Protein AF-A0A392QFH7-F1 (afdb_monomer_lite)

pLDDT: mean 92.82, std 2.9, range [70.5, 96.06]

Foldseek 3Di:
DVCVDVVVCVVVVHDCVNPVVDDDDQFKQFPPCGSPNLVSQCVVLVPDDPPPVVSVVVSCVVCVVRCQQRIATCDDPRHRHHNVVCVVVVVVVVVVVD

Organism: NCBI:txid97028

Sequence (98 aa):
DLKSKPAFREKFGVRDEWVLPFEVLPIIEVPHFGNKCAETVCLQMKIKSQNEKEKLAEAKKQTYLKGFTDGTMIVGEFSGKKVQEVKPLIRSKLLEAG

Secondary structure (DSSP, 8-state):
-TTT-HHHHHHTT--GGGTTT------EEBTTTBTTHHHHHHHHTT---TT-HHHHHHHHHHHHHHHHHT-EE-SSTTTTSBHHHHHHHHHHHHHHH-

Structure (mmCIF, N/CA/C/O backbone):
data_AF-A0A392QFH7-F1
#
_entry.id   AF-A0A392QFH7-F1
#
loop_
_atom_site.group_PDB
_atom_site.id
_atom_site.type_symbol
_atom_site.label_atom_id
_atom_site.label_alt_id
_atom_site.label_comp_id
_atom_site.label_asym_id
_atom_site.label_entity_id
_atom_site.label_seq_id
_atom_site.pdbx_PDB_ins_code
_atom_site.Cartn_x
_atom_site.Cartn_y
_atom_site.Cartn_z
_atom_site.occupancy
_atom_site.B_iso_or_equiv
_atom_site.auth_seq_id
_atom_site.auth_comp_id
_atom_site.auth_asym_id
_atom_site.auth_atom_id
_atom_site.pdbx_PDB_model_num
ATOM 1 N N . ASP A 1 1 ? 7.581 -2.328 -10.969 1.00 90.56 1 ASP A N 1
ATOM 2 C CA . ASP A 1 1 ? 8.795 -2.971 -11.518 1.00 90.56 1 ASP A CA 1
ATOM 3 C C . ASP A 1 1 ? 8.570 -4.382 -12.036 1.00 90.56 1 ASP A C 1
ATOM 5 O O . ASP A 1 1 ? 8.721 -4.573 -13.234 1.00 90.56 1 ASP A O 1
ATOM 9 N N . LEU A 1 2 ? 8.187 -5.361 -11.206 1.00 92.62 2 LEU A N 1
ATOM 10 C CA . LEU A 1 2 ? 8.042 -6.748 -11.682 1.00 92.62 2 LEU A CA 1
ATOM 11 C C . LEU A 1 2 ? 6.986 -6.918 -12.778 1.00 92.62 2 LEU A C 1
ATOM 13 O O . LEU A 1 2 ? 7.217 -7.708 -13.679 1.00 92.62 2 LEU A O 1
ATOM 17 N N . LYS A 1 3 ? 5.880 -6.161 -12.771 1.00 90.75 3 LYS A N 1
ATOM 18 C CA . LYS A 1 3 ? 4.915 -6.155 -13.889 1.00 90.75 3 LYS A CA 1
ATOM 19 C C . LYS A 1 3 ? 5.501 -5.559 -15.177 1.00 90.75 3 LYS A C 1
ATOM 21 O O . LYS A 1 3 ? 5.310 -6.117 -16.251 1.00 90.75 3 LYS A O 1
ATOM 26 N N . SER A 1 4 ? 6.249 -4.460 -15.068 1.00 90.12 4 SER A N 1
ATOM 27 C CA . SER A 1 4 ? 6.728 -3.671 -16.212 1.00 90.12 4 SER A CA 1
ATOM 28 C C . SER A 1 4 ? 8.040 -4.159 -16.832 1.00 90.12 4 SER A C 1
ATOM 30 O O . SER A 1 4 ? 8.332 -3.802 -17.968 1.00 90.12 4 SER A O 1
ATOM 32 N N . LYS A 1 5 ? 8.847 -4.947 -16.111 1.00 91.88 5 LYS A N 1
ATOM 33 C CA . LYS A 1 5 ? 10.184 -5.386 -16.545 1.00 91.88 5 LYS A CA 1
ATOM 34 C C . LYS A 1 5 ? 10.274 -6.923 -16.573 1.00 91.88 5 LYS A C 1
ATOM 36 O O . LYS A 1 5 ? 10.652 -7.511 -15.559 1.00 91.88 5 LYS A O 1
ATOM 41 N N . PRO A 1 6 ? 9.990 -7.586 -17.711 1.00 90.12 6 PRO A N 1
ATOM 42 C CA . PRO A 1 6 ? 10.088 -9.046 -17.835 1.00 90.12 6 PRO A CA 1
ATOM 43 C C . PRO A 1 6 ? 11.480 -9.600 -17.504 1.00 90.12 6 PRO A C 1
ATOM 45 O O . PRO A 1 6 ? 11.589 -10.564 -16.756 1.00 90.12 6 PRO A O 1
ATOM 48 N N . ALA A 1 7 ? 12.546 -8.913 -17.931 1.00 92.00 7 ALA A N 1
ATOM 49 C CA . ALA A 1 7 ? 13.930 -9.298 -17.627 1.00 92.00 7 ALA A CA 1
ATOM 50 C C . ALA A 1 7 ? 14.231 -9.364 -16.116 1.00 92.00 7 ALA A C 1
ATOM 52 O O . ALA A 1 7 ? 15.087 -10.124 -15.672 1.00 92.00 7 ALA A O 1
ATOM 53 N N . PHE A 1 8 ? 13.521 -8.576 -15.298 1.00 91.44 8 PHE A N 1
ATOM 54 C CA . PHE A 1 8 ? 13.636 -8.670 -13.843 1.00 91.44 8 PHE A CA 1
ATOM 55 C C . PHE A 1 8 ? 12.997 -9.952 -13.312 1.00 91.44 8 PHE A C 1
ATOM 57 O O . PHE A 1 8 ? 13.537 -10.548 -12.389 1.00 91.44 8 PHE A O 1
ATOM 64 N N . ARG A 1 9 ? 11.874 -10.391 -13.890 1.00 93.75 9 ARG A N 1
ATOM 65 C CA . ARG A 1 9 ? 11.230 -11.648 -13.498 1.00 93.75 9 ARG A CA 1
ATOM 66 C C . ARG A 1 9 ? 12.117 -12.840 -13.844 1.00 93.75 9 ARG A C 1
ATOM 68 O O . ARG A 1 9 ? 12.389 -13.655 -12.969 1.00 93.75 9 ARG A O 1
ATOM 75 N N . GLU A 1 10 ? 12.667 -12.860 -15.055 1.00 92.75 10 GLU A N 1
ATOM 76 C CA . GLU A 1 10 ? 13.604 -13.893 -15.514 1.00 92.75 10 GLU A CA 1
ATOM 77 C C . GLU A 1 10 ? 14.850 -13.984 -14.622 1.00 92.75 10 GLU A C 1
ATOM 79 O O . GLU A 1 10 ? 15.188 -15.062 -14.139 1.00 92.75 10 GLU A O 1
ATOM 84 N N . LYS A 1 11 ? 15.473 -12.838 -14.306 1.00 93.94 11 LYS A N 1
ATOM 85 C CA . LYS A 1 11 ? 16.661 -12.771 -13.440 1.00 93.94 11 LYS A CA 1
ATOM 86 C C . LYS A 1 11 ? 16.465 -13.451 -12.080 1.00 93.94 11 LYS A C 1
ATOM 88 O O . LYS A 1 11 ? 17.424 -13.983 -11.527 1.00 93.94 11 LYS A O 1
ATOM 93 N N . PHE A 1 12 ? 15.259 -13.384 -11.522 1.00 92.94 12 PHE A N 1
ATOM 94 C CA . PHE A 1 12 ? 14.941 -13.944 -10.207 1.00 92.94 12 PHE A CA 1
ATOM 95 C C . PHE A 1 12 ? 14.136 -15.252 -10.286 1.00 92.94 12 PHE A C 1
ATOM 97 O O . PHE A 1 12 ? 13.672 -15.727 -9.254 1.00 92.94 12 PHE A O 1
ATOM 104 N N . GLY A 1 13 ? 13.950 -15.830 -11.480 1.00 93.31 13 GLY A N 1
ATOM 105 C CA . GLY A 1 13 ? 13.162 -17.054 -11.665 1.00 93.31 13 GLY A CA 1
ATOM 106 C C . GLY A 1 13 ? 11.678 -16.899 -11.311 1.00 93.31 13 GLY A C 1
ATOM 107 O O . GLY A 1 13 ? 11.025 -17.864 -10.918 1.00 93.31 13 GLY A O 1
ATOM 108 N N . VAL A 1 14 ? 11.138 -15.683 -11.407 1.00 95.50 14 VAL A N 1
ATOM 109 C CA . VAL A 1 14 ? 9.739 -15.374 -11.090 1.00 95.50 14 VAL A CA 1
ATOM 110 C C . VAL A 1 14 ? 8.870 -15.663 -12.309 1.00 95.50 14 VAL A C 1
ATOM 112 O O . VAL A 1 14 ? 9.084 -15.096 -13.379 1.00 95.50 14 VAL A O 1
ATOM 115 N N . ARG A 1 15 ? 7.858 -16.518 -12.143 1.00 93.56 15 ARG A N 1
ATOM 116 C CA . ARG A 1 15 ? 6.902 -16.838 -13.211 1.00 93.56 15 ARG A CA 1
ATOM 117 C C . ARG A 1 15 ? 5.887 -15.710 -13.398 1.00 93.56 15 ARG A C 1
ATOM 119 O O . ARG A 1 15 ? 5.497 -15.048 -12.437 1.00 93.56 15 ARG A O 1
ATOM 126 N N . ASP A 1 16 ? 5.419 -15.520 -14.627 1.00 92.12 16 ASP A N 1
ATOM 127 C CA . ASP A 1 16 ? 4.453 -14.467 -14.971 1.00 92.12 16 ASP A CA 1
ATOM 128 C C . ASP A 1 16 ? 3.138 -14.591 -14.181 1.00 92.12 16 ASP A C 1
ATOM 130 O O . ASP A 1 16 ? 2.609 -13.596 -13.683 1.00 92.12 16 ASP A O 1
ATOM 134 N N . GLU A 1 17 ? 2.668 -15.820 -13.973 1.00 95.19 17 GLU A N 1
ATOM 135 C CA . GLU A 1 17 ? 1.487 -16.154 -13.165 1.00 95.19 17 GLU A CA 1
ATOM 136 C C . GLU A 1 17 ? 1.580 -15.688 -11.698 1.00 95.19 17 GLU A C 1
ATOM 138 O O . GLU A 1 17 ? 0.556 -15.491 -11.052 1.00 95.19 17 GLU A O 1
ATOM 143 N N . TRP A 1 18 ? 2.787 -15.457 -11.167 1.00 94.25 18 TRP A N 1
ATOM 144 C CA . TRP A 1 18 ? 2.990 -14.981 -9.792 1.00 94.25 18 TRP A CA 1
ATOM 145 C C . TRP A 1 18 ? 2.888 -13.463 -9.649 1.00 94.25 18 TRP A C 1
ATOM 147 O O . TRP A 1 18 ? 2.932 -12.948 -8.534 1.00 94.25 18 TRP A O 1
ATOM 157 N N . VAL A 1 19 ? 2.795 -12.728 -10.760 1.00 93.56 19 VAL A N 1
ATOM 158 C CA . VAL A 1 19 ? 2.882 -11.261 -10.752 1.00 93.56 19 VAL A CA 1
ATOM 159 C C . VAL A 1 19 ? 1.769 -10.621 -11.565 1.00 93.56 19 VAL A C 1
ATOM 161 O O . VAL A 1 19 ? 1.128 -9.687 -11.087 1.00 93.56 19 VAL A O 1
ATOM 164 N N . LEU A 1 20 ? 1.553 -11.080 -12.799 1.00 91.88 20 LEU A N 1
ATOM 165 C CA . LEU A 1 20 ? 0.640 -10.426 -13.735 1.00 91.88 20 LEU A CA 1
ATOM 166 C C . LEU A 1 20 ? -0.825 -10.431 -13.264 1.00 91.88 20 LEU A C 1
ATOM 168 O O . LEU A 1 20 ? -1.447 -9.378 -13.379 1.00 91.88 20 LEU A O 1
ATOM 172 N N . PRO A 1 21 ? -1.370 -11.520 -12.678 1.00 95.75 21 PRO A N 1
ATOM 173 C CA . PRO A 1 21 ? -2.773 -11.546 -12.251 1.00 95.75 21 PRO A CA 1
ATOM 174 C C . PRO A 1 21 ? -3.081 -10.693 -11.010 1.00 95.75 21 PRO A C 1
ATOM 176 O O . PRO A 1 21 ? -4.243 -10.410 -10.729 1.00 95.75 21 PRO A O 1
ATOM 179 N N . PHE A 1 22 ? -2.065 -10.311 -10.229 1.00 94.19 22 PHE A N 1
ATOM 180 C CA . PHE A 1 22 ? -2.268 -9.679 -8.926 1.00 94.19 22 PHE A CA 1
ATOM 181 C C . PHE A 1 22 ? -2.380 -8.165 -9.053 1.00 94.19 22 PHE A C 1
ATOM 183 O O . PHE A 1 22 ? -1.379 -7.468 -9.224 1.00 94.19 22 PHE A O 1
ATOM 190 N N . GLU A 1 23 ? -3.594 -7.636 -8.946 1.00 91.94 23 GLU A N 1
ATOM 191 C CA . GLU A 1 23 ? -3.850 -6.196 -8.885 1.00 91.94 23 GLU A CA 1
ATOM 192 C C . GLU A 1 23 ? -3.888 -5.661 -7.450 1.00 91.94 23 GLU A C 1
ATOM 194 O O . GLU A 1 23 ? -4.104 -6.398 -6.487 1.00 91.94 23 GLU A O 1
ATOM 199 N N . VAL A 1 24 ? -3.669 -4.350 -7.303 1.00 91.38 24 VAL A N 1
ATOM 200 C CA . VAL A 1 24 ? -3.746 -3.679 -5.998 1.00 91.38 24 VAL A CA 1
ATOM 201 C C . VAL A 1 24 ? -5.183 -3.736 -5.488 1.00 91.38 24 VAL A C 1
ATOM 203 O O . VAL A 1 24 ? -6.078 -3.107 -6.062 1.00 91.38 24 VAL A O 1
ATOM 206 N N . LEU A 1 25 ? -5.385 -4.465 -4.391 1.00 92.38 25 LEU A N 1
ATOM 207 C CA . LEU A 1 25 ? -6.678 -4.576 -3.729 1.00 92.38 25 LEU A CA 1
ATOM 208 C C . LEU A 1 25 ? -6.921 -3.355 -2.826 1.00 92.38 25 LEU A C 1
ATOM 210 O O . LEU A 1 25 ? -6.116 -3.092 -1.927 1.00 92.38 25 LEU A O 1
ATOM 214 N N . PRO A 1 26 ? -8.018 -2.610 -3.035 1.00 94.00 26 PRO A N 1
ATOM 215 C CA . PRO A 1 26 ? -8.372 -1.492 -2.174 1.00 94.00 26 PRO A CA 1
ATOM 216 C C . PRO A 1 26 ? -8.903 -2.021 -0.832 1.00 94.00 26 PRO A C 1
ATOM 218 O O . PRO A 1 26 ? -9.955 -2.653 -0.783 1.00 94.00 26 PRO A O 1
ATOM 221 N N . ILE A 1 27 ? -8.177 -1.765 0.263 1.00 95.00 27 ILE A N 1
ATOM 222 C CA . ILE A 1 27 ? -8.542 -2.243 1.616 1.00 95.00 27 ILE A CA 1
ATOM 223 C C . ILE A 1 27 ? -8.782 -1.123 2.635 1.00 95.00 27 ILE A C 1
ATOM 225 O O . ILE A 1 27 ? -9.506 -1.322 3.613 1.00 95.00 27 ILE A O 1
ATOM 229 N N . ILE A 1 28 ? -8.194 0.053 2.402 1.00 94.62 28 ILE A N 1
ATOM 230 C CA . ILE A 1 28 ? -8.293 1.234 3.262 1.00 94.62 28 ILE A CA 1
ATOM 231 C C . ILE A 1 28 ? -8.575 2.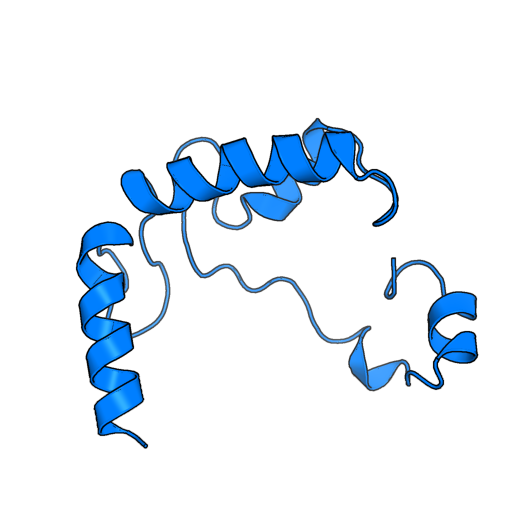437 2.366 1.00 94.62 28 ILE A C 1
ATOM 233 O O . ILE A 1 28 ? -7.828 2.698 1.425 1.00 94.62 28 ILE A O 1
ATOM 237 N N . GLU A 1 29 ? -9.623 3.181 2.693 1.00 94.56 29 GLU A N 1
ATOM 238 C CA . GLU A 1 29 ? -9.928 4.488 2.121 1.00 94.56 29 GLU A CA 1
ATOM 239 C C . GLU A 1 29 ? -9.253 5.571 2.963 1.00 94.56 29 GLU A C 1
ATOM 241 O O . GLU A 1 29 ? -9.491 5.667 4.171 1.00 94.56 29 GLU A O 1
ATOM 246 N N . VAL A 1 30 ? -8.398 6.378 2.335 1.00 94.38 30 VAL A N 1
ATOM 247 C CA . VAL A 1 30 ? -7.738 7.509 2.991 1.00 94.38 30 VAL A CA 1
ATOM 248 C C . VAL A 1 30 ? -8.283 8.793 2.374 1.00 94.38 30 VAL A C 1
ATOM 250 O O . VAL A 1 30 ? -8.072 9.020 1.178 1.00 94.38 30 VAL A O 1
ATOM 253 N N . PRO A 1 31 ? -8.927 9.670 3.168 1.00 90.56 31 PRO A N 1
ATOM 254 C CA . PRO A 1 31 ? -9.423 10.946 2.671 1.00 90.56 31 PRO A CA 1
ATOM 255 C C . PRO A 1 31 ? -8.339 11.695 1.886 1.00 90.56 31 PRO A C 1
ATOM 257 O O . PRO A 1 31 ? -7.199 11.774 2.342 1.00 90.56 31 PRO A O 1
ATOM 260 N N . HIS A 1 32 ? -8.706 12.279 0.744 1.00 85.75 32 HIS A N 1
ATOM 261 C CA . HIS A 1 32 ? -7.835 13.009 -0.199 1.00 85.75 32 HIS A CA 1
ATOM 262 C C . HIS A 1 32 ? -6.905 12.152 -1.075 1.00 85.75 32 HIS A C 1
ATOM 264 O O . HIS A 1 32 ? -6.488 12.628 -2.129 1.00 85.75 32 HIS A O 1
ATOM 270 N N . PHE A 1 33 ? -6.603 10.905 -0.698 1.00 87.31 33 PHE A N 1
ATOM 271 C CA . PHE A 1 33 ? -5.726 10.020 -1.482 1.00 87.31 33 PHE A CA 1
ATOM 272 C C . PHE A 1 33 ? -6.460 8.861 -2.168 1.00 87.31 33 PHE A C 1
ATOM 274 O O . PHE A 1 33 ? -5.924 8.279 -3.117 1.00 87.31 33 PHE A O 1
ATOM 281 N N . GLY A 1 34 ? -7.675 8.540 -1.717 1.00 91.62 34 GLY A N 1
ATOM 282 C CA . GLY A 1 34 ? -8.491 7.464 -2.264 1.00 91.62 34 GLY A CA 1
ATOM 283 C C . GLY A 1 34 ? -8.211 6.101 -1.621 1.00 91.62 34 GLY A C 1
ATOM 284 O O . GLY A 1 34 ? -7.346 5.939 -0.751 1.00 91.62 34 GLY A O 1
ATOM 285 N N . ASN A 1 35 ? -8.897 5.082 -2.134 1.00 90.88 35 ASN A N 1
ATOM 286 C CA . ASN A 1 35 ? -8.760 3.676 -1.739 1.00 90.88 35 ASN A CA 1
ATOM 287 C C . ASN A 1 35 ? -7.465 2.978 -2.206 1.00 90.88 35 ASN A C 1
ATOM 289 O O . ASN A 1 35 ? -7.184 1.849 -1.799 1.00 90.88 35 ASN A O 1
ATOM 293 N N . LYS A 1 36 ? -6.660 3.643 -3.043 1.00 92.50 36 LYS A N 1
ATOM 294 C CA . LYS A 1 36 ? -5.335 3.191 -3.499 1.00 92.50 36 LYS A CA 1
ATOM 295 C C . LYS A 1 36 ? -4.261 4.242 -3.221 1.00 92.50 36 LYS A C 1
ATOM 297 O O . LYS A 1 36 ? -3.434 4.560 -4.068 1.00 92.50 36 LYS A O 1
ATOM 302 N N . CYS A 1 37 ? -4.260 4.758 -1.994 1.00 93.31 37 CYS A N 1
ATOM 303 C CA . CYS A 1 37 ? -3.397 5.848 -1.534 1.00 93.31 37 CYS A CA 1
ATOM 304 C C . CYS A 1 37 ? -1.917 5.722 -1.965 1.00 93.31 37 CYS A C 1
ATOM 306 O O . CYS A 1 37 ? -1.342 6.674 -2.491 1.00 93.31 37 CYS A O 1
ATOM 308 N N . ALA A 1 38 ? -1.309 4.537 -1.827 1.00 93.38 38 ALA A N 1
ATOM 309 C CA . ALA A 1 38 ? 0.081 4.313 -2.236 1.00 93.38 38 ALA A CA 1
ATOM 310 C C . ALA A 1 38 ? 0.300 4.459 -3.755 1.00 93.38 38 ALA A C 1
ATOM 312 O O . ALA A 1 38 ? 1.302 5.039 -4.172 1.00 93.38 38 ALA A O 1
ATOM 313 N N . GLU A 1 39 ? -0.629 3.964 -4.577 1.00 92.94 39 GLU A N 1
ATOM 314 C CA . GLU A 1 39 ? -0.573 4.111 -6.036 1.00 92.94 39 GLU A CA 1
ATOM 315 C C . GLU A 1 39 ? -0.721 5.585 -6.429 1.00 92.94 39 GLU A C 1
ATOM 317 O O . GLU A 1 39 ? 0.119 6.106 -7.164 1.00 92.94 39 GLU A O 1
ATOM 322 N N . THR A 1 40 ? -1.711 6.281 -5.858 1.00 93.50 40 THR A N 1
ATOM 323 C CA . THR A 1 40 ? -1.947 7.715 -6.075 1.00 93.50 40 THR A CA 1
ATOM 324 C C . THR A 1 40 ? -0.692 8.544 -5.800 1.00 93.50 40 THR A C 1
ATOM 326 O O . THR A 1 40 ? -0.262 9.317 -6.659 1.00 93.50 40 THR A O 1
ATOM 329 N N . VAL A 1 41 ? -0.057 8.363 -4.637 1.00 93.50 41 VAL A N 1
ATOM 330 C CA . VAL A 1 41 ? 1.142 9.132 -4.262 1.00 93.50 41 VAL A CA 1
ATOM 331 C C . VAL A 1 41 ? 2.340 8.773 -5.142 1.00 93.50 41 VAL A C 1
ATOM 333 O O . VAL A 1 41 ? 3.065 9.666 -5.582 1.00 93.50 41 VAL A O 1
ATOM 336 N N . CYS A 1 42 ? 2.534 7.493 -5.480 1.00 94.00 42 CYS A N 1
ATOM 337 C CA . CYS A 1 42 ? 3.611 7.093 -6.390 1.00 94.00 42 CYS A CA 1
ATOM 338 C C . CYS A 1 42 ? 3.459 7.730 -7.781 1.00 94.00 42 CYS A C 1
ATOM 340 O O . CYS A 1 42 ? 4.455 8.171 -8.362 1.00 94.00 42 CYS A O 1
ATOM 342 N N . LEU A 1 43 ? 2.226 7.826 -8.295 1.00 92.38 43 LEU A N 1
ATOM 343 C CA . LEU A 1 43 ? 1.920 8.498 -9.560 1.00 92.38 43 LEU A CA 1
ATOM 344 C C . LEU A 1 43 ? 2.166 10.011 -9.476 1.00 92.38 43 LEU A C 1
ATOM 346 O O . LEU A 1 43 ? 2.836 10.567 -10.349 1.00 92.38 43 LEU A O 1
ATOM 350 N N . GLN A 1 44 ? 1.697 10.668 -8.410 1.00 92.69 44 GLN A N 1
ATOM 351 C CA . GLN A 1 44 ? 1.905 12.105 -8.175 1.00 92.69 44 GLN A CA 1
ATOM 352 C C . GLN A 1 44 ? 3.395 12.468 -8.087 1.00 92.69 44 GLN A C 1
ATOM 354 O O . GLN A 1 44 ? 3.841 13.443 -8.691 1.00 92.69 44 GLN A O 1
ATOM 359 N N . MET A 1 45 ? 4.186 11.644 -7.395 1.00 93.62 45 MET A N 1
ATOM 360 C CA . MET A 1 45 ? 5.633 11.828 -7.237 1.00 93.62 45 MET A CA 1
ATOM 361 C C . MET A 1 45 ? 6.454 11.310 -8.433 1.00 93.62 45 MET A C 1
ATOM 363 O O . MET A 1 45 ? 7.686 11.402 -8.425 1.00 93.62 45 MET A O 1
ATOM 367 N N . LYS A 1 46 ? 5.787 10.781 -9.472 1.00 93.94 46 LYS A N 1
ATOM 368 C CA . LYS A 1 46 ? 6.393 10.214 -10.689 1.00 93.94 46 LYS A CA 1
ATOM 369 C C . LYS A 1 46 ? 7.469 9.166 -10.381 1.00 93.94 46 LYS A C 1
ATOM 371 O O . LYS A 1 46 ? 8.519 9.151 -11.028 1.00 93.94 46 LYS A O 1
ATOM 376 N N . ILE A 1 47 ? 7.219 8.309 -9.392 1.00 93.94 47 ILE A N 1
ATOM 377 C CA . ILE A 1 47 ? 8.125 7.220 -9.014 1.00 93.94 47 ILE A CA 1
ATOM 378 C C . ILE A 1 47 ? 8.024 6.121 -10.074 1.00 93.94 47 ILE A C 1
ATOM 380 O O . ILE A 1 47 ? 6.944 5.602 -10.349 1.00 93.94 47 ILE A O 1
ATOM 384 N N . LYS A 1 48 ? 9.155 5.768 -10.686 1.00 90.62 48 LYS A N 1
ATOM 385 C CA . LYS A 1 48 ? 9.239 4.786 -11.780 1.00 90.62 48 LYS A CA 1
ATOM 386 C C . LYS A 1 48 ? 10.021 3.533 -11.400 1.00 90.62 48 LYS A C 1
ATOM 388 O O . LYS A 1 48 ? 9.993 2.556 -12.148 1.00 90.62 48 LYS A O 1
ATOM 393 N N . SER A 1 49 ? 10.752 3.564 -10.287 1.00 92.19 49 SER A N 1
ATOM 394 C CA . SER A 1 49 ? 11.638 2.478 -9.871 1.00 92.19 49 SER A CA 1
ATOM 395 C C . SER A 1 49 ? 11.666 2.315 -8.356 1.00 92.19 49 SER A C 1
ATOM 397 O O . SER A 1 49 ? 11.733 3.294 -7.617 1.00 92.19 49 SER A O 1
ATOM 399 N N . GLN A 1 50 ? 11.734 1.067 -7.893 1.00 91.62 50 GLN A N 1
ATOM 400 C CA . GLN A 1 50 ? 11.955 0.713 -6.487 1.00 91.62 50 GLN A CA 1
ATOM 401 C C . GLN A 1 50 ? 13.303 1.216 -5.930 1.00 91.62 50 GLN A C 1
ATOM 403 O O . GLN A 1 50 ? 13.522 1.200 -4.722 1.00 91.62 50 GLN A O 1
ATOM 408 N N . ASN A 1 51 ? 14.211 1.675 -6.800 1.00 92.88 51 ASN A N 1
ATOM 409 C CA . ASN A 1 51 ? 15.513 2.218 -6.410 1.00 92.88 51 ASN A CA 1
ATOM 410 C C . ASN A 1 51 ? 15.469 3.709 -6.027 1.00 92.88 51 ASN A C 1
ATOM 412 O O . ASN A 1 51 ? 16.463 4.224 -5.517 1.00 92.88 51 ASN A O 1
ATOM 416 N N . GLU A 1 52 ? 14.354 4.414 -6.248 1.00 94.88 52 GLU A N 1
ATOM 417 C CA . GLU A 1 52 ? 14.191 5.833 -5.887 1.00 94.88 52 GLU A CA 1
ATOM 418 C C . GLU A 1 52 ? 13.933 6.000 -4.377 1.00 94.88 52 GLU A C 1
ATOM 420 O O . GLU A 1 52 ? 12.876 6.466 -3.951 1.00 94.88 52 GLU A O 1
ATOM 425 N N . LYS A 1 53 ? 14.909 5.585 -3.556 1.00 94.50 53 LYS A N 1
ATOM 426 C CA . LYS A 1 53 ? 14.797 5.444 -2.093 1.00 94.50 53 LYS A CA 1
ATOM 427 C C . LYS A 1 53 ? 14.287 6.701 -1.390 1.00 94.50 53 LYS A C 1
ATOM 429 O O . LYS A 1 53 ? 13.419 6.588 -0.534 1.00 94.50 53 LYS A O 1
ATOM 434 N N . GLU A 1 54 ? 14.796 7.878 -1.749 1.00 94.56 54 GLU A N 1
ATOM 435 C CA . GLU A 1 54 ? 14.407 9.144 -1.109 1.00 94.56 54 GLU A CA 1
ATOM 436 C C . GLU A 1 54 ? 12.943 9.499 -1.389 1.00 94.56 54 GLU A C 1
ATOM 438 O O . GLU A 1 54 ? 12.180 9.772 -0.464 1.00 94.56 54 GLU A O 1
ATOM 443 N N . LYS A 1 55 ? 12.510 9.395 -2.653 1.00 93.88 55 LYS A N 1
ATOM 444 C CA . LYS A 1 55 ? 11.108 9.630 -3.027 1.00 93.88 55 LYS A CA 1
ATOM 445 C C . LYS A 1 55 ? 10.174 8.605 -2.393 1.00 93.88 55 LYS A C 1
ATOM 447 O O . LYS A 1 55 ? 9.094 8.968 -1.945 1.00 93.88 55 LYS A O 1
ATOM 452 N N . LEU A 1 56 ? 10.589 7.339 -2.331 1.00 94.69 56 LEU A N 1
ATOM 453 C CA . LEU A 1 56 ? 9.817 6.275 -1.687 1.00 94.69 56 LEU A CA 1
ATOM 454 C C . LEU A 1 56 ? 9.713 6.469 -0.172 1.00 94.69 56 LEU A C 1
ATOM 456 O O . LEU A 1 56 ? 8.664 6.189 0.404 1.00 94.69 56 LEU A O 1
ATOM 460 N N . ALA A 1 57 ? 10.774 6.954 0.477 1.00 95.19 57 ALA A N 1
ATOM 461 C CA . ALA A 1 57 ? 10.754 7.268 1.900 1.00 95.19 57 ALA A CA 1
ATOM 462 C C . ALA A 1 57 ? 9.768 8.404 2.201 1.00 95.19 57 ALA A C 1
ATOM 464 O O . ALA A 1 57 ? 8.967 8.287 3.130 1.00 95.19 57 ALA A O 1
ATOM 465 N N . GLU A 1 58 ? 9.777 9.455 1.381 1.00 93.94 58 GLU A N 1
ATOM 466 C CA . GLU A 1 58 ? 8.845 10.573 1.519 1.00 93.94 58 GLU A CA 1
ATOM 467 C C . GLU A 1 58 ? 7.398 10.145 1.222 1.00 93.94 58 GLU A C 1
ATOM 469 O O . GLU A 1 58 ? 6.510 10.383 2.041 1.00 93.94 58 GLU A O 1
ATOM 474 N N . ALA A 1 59 ? 7.169 9.396 0.137 1.00 93.94 59 ALA A N 1
ATOM 475 C CA . ALA A 1 59 ? 5.860 8.822 -0.177 1.00 93.94 59 ALA A CA 1
ATOM 476 C C . ALA A 1 59 ? 5.324 7.980 0.992 1.00 93.94 59 ALA A C 1
ATOM 478 O O . ALA A 1 59 ? 4.206 8.190 1.458 1.00 93.94 59 ALA A O 1
ATOM 479 N N . LYS A 1 60 ? 6.152 7.074 1.531 1.00 93.94 60 LYS A N 1
ATOM 480 C CA . LYS A 1 60 ? 5.793 6.229 2.676 1.00 93.94 60 LYS A CA 1
ATOM 481 C C . LYS A 1 60 ? 5.436 7.062 3.902 1.00 93.94 60 LYS A C 1
ATOM 483 O O . LYS A 1 60 ? 4.471 6.732 4.585 1.00 93.94 60 LYS A O 1
ATOM 488 N N . LYS A 1 61 ? 6.201 8.113 4.206 1.00 92.38 61 LYS A N 1
ATOM 489 C CA . LYS A 1 61 ? 5.941 8.983 5.359 1.00 92.38 61 LYS A CA 1
ATOM 490 C C . LYS A 1 61 ? 4.564 9.640 5.251 1.00 92.38 61 LYS A C 1
ATOM 492 O O . LYS A 1 61 ? 3.808 9.609 6.222 1.00 92.38 61 LYS A O 1
ATOM 497 N N . GLN A 1 62 ? 4.227 10.165 4.072 1.00 89.81 62 GLN A N 1
ATOM 498 C CA . GLN A 1 62 ? 2.934 10.799 3.814 1.00 89.81 62 GLN A CA 1
ATOM 499 C C . GLN A 1 62 ? 1.779 9.801 3.936 1.00 89.81 62 GLN A C 1
ATOM 501 O O . GLN A 1 62 ? 0.823 10.046 4.673 1.00 89.81 62 GLN A O 1
ATOM 506 N N . THR A 1 63 ? 1.883 8.644 3.275 1.00 92.38 63 THR A N 1
ATOM 507 C CA . THR A 1 63 ? 0.784 7.670 3.238 1.00 92.38 63 THR A CA 1
ATOM 508 C C . THR A 1 63 ? 0.611 6.915 4.552 1.00 92.38 63 THR A C 1
ATOM 510 O O . THR A 1 63 ? -0.511 6.576 4.914 1.00 92.38 63 THR A O 1
ATOM 513 N N . TYR A 1 64 ? 1.695 6.631 5.281 1.00 91.56 64 TYR A N 1
ATOM 514 C CA . TYR A 1 64 ? 1.646 5.803 6.490 1.00 91.56 64 TYR A CA 1
ATOM 515 C C . TYR A 1 64 ? 0.921 6.500 7.641 1.00 91.56 64 TYR A C 1
ATOM 517 O O . TYR A 1 64 ? 0.011 5.922 8.234 1.00 91.56 64 TYR A O 1
ATOM 525 N N . LEU A 1 65 ? 1.300 7.746 7.944 1.00 90.06 65 LEU A N 1
ATOM 526 C CA . LEU A 1 65 ? 0.673 8.490 9.035 1.00 90.06 65 LEU A CA 1
ATOM 527 C C . LEU A 1 65 ? -0.805 8.750 8.725 1.00 90.06 65 LEU A C 1
ATOM 529 O O . LEU A 1 65 ? -1.662 8.467 9.556 1.00 90.06 65 LEU A O 1
ATOM 533 N N . LYS A 1 66 ? -1.102 9.194 7.498 1.00 91.56 66 LYS A N 1
ATOM 534 C CA . LYS A 1 66 ? -2.471 9.476 7.050 1.00 91.56 66 LYS A CA 1
ATOM 535 C C . LYS A 1 66 ? -3.347 8.233 6.983 1.00 91.56 66 LYS A C 1
ATOM 537 O O . LYS A 1 66 ? -4.501 8.277 7.394 1.00 91.56 66 LYS A O 1
ATOM 542 N N . GLY A 1 67 ? -2.798 7.109 6.530 1.00 92.81 67 GLY A N 1
ATOM 543 C CA . GLY A 1 67 ? -3.504 5.832 6.537 1.00 92.81 67 GLY A CA 1
ATOM 544 C C . GLY A 1 67 ? -3.834 5.342 7.946 1.00 92.81 67 GLY A C 1
ATOM 545 O O . GLY A 1 67 ? -4.865 4.708 8.138 1.00 92.81 67 GLY A O 1
ATOM 546 N N . PHE A 1 68 ? -3.001 5.654 8.940 1.00 92.06 68 PHE A N 1
ATOM 547 C CA . PHE A 1 68 ? -3.265 5.277 10.326 1.00 92.06 68 PHE A CA 1
ATOM 548 C C . PHE A 1 68 ? -4.307 6.177 11.002 1.00 92.06 68 PHE A C 1
ATOM 550 O O . PHE A 1 68 ? -5.226 5.651 11.626 1.00 92.06 68 PHE A O 1
ATOM 557 N N . THR A 1 69 ? -4.175 7.504 10.882 1.00 91.62 69 THR A N 1
ATOM 558 C CA . THR A 1 69 ? -5.058 8.461 11.575 1.00 91.62 69 THR A CA 1
ATOM 559 C C . THR A 1 69 ? -6.397 8.639 10.865 1.00 91.62 69 THR A C 1
ATOM 561 O O . THR A 1 69 ? -7.452 8.608 11.493 1.00 91.62 69 THR A O 1
ATOM 564 N N . ASP A 1 70 ? -6.361 8.799 9.543 1.00 93.31 70 ASP A N 1
ATOM 565 C CA . ASP A 1 70 ? -7.519 9.236 8.761 1.00 93.31 70 ASP A CA 1
ATOM 566 C C . ASP A 1 70 ? -8.145 8.058 7.996 1.00 93.31 70 ASP A C 1
ATOM 568 O O . ASP A 1 70 ? -9.316 8.124 7.607 1.00 93.31 70 ASP A O 1
ATOM 572 N N . GLY A 1 71 ? -7.388 6.969 7.824 1.00 94.81 71 GLY A N 1
ATOM 573 C CA . GLY A 1 71 ? -7.791 5.784 7.079 1.00 94.81 71 GLY A CA 1
ATOM 574 C C . GLY A 1 71 ? -8.990 5.055 7.680 1.00 94.81 71 GLY A C 1
ATOM 575 O O . GLY A 1 71 ? -9.103 4.861 8.894 1.00 94.81 71 GLY A O 1
ATOM 576 N N . THR A 1 72 ? -9.883 4.623 6.796 1.00 96.06 72 THR A N 1
ATOM 577 C CA . THR A 1 72 ? -11.092 3.862 7.121 1.00 96.06 72 THR A CA 1
ATOM 578 C C . THR A 1 72 ? -11.039 2.533 6.380 1.00 96.06 72 THR A C 1
ATOM 580 O O . THR A 1 72 ? -10.788 2.505 5.177 1.00 96.06 72 THR A O 1
ATOM 583 N N . MET A 1 73 ? -11.237 1.424 7.086 1.00 96.00 73 MET A N 1
ATOM 584 C CA . MET A 1 73 ? -11.302 0.103 6.458 1.00 96.00 73 MET A CA 1
ATOM 585 C C . MET A 1 73 ? -12.515 0.034 5.529 1.00 96.00 73 MET A C 1
ATOM 587 O O . MET A 1 73 ? -13.588 0.509 5.893 1.00 96.00 73 MET A O 1
ATOM 591 N N . ILE A 1 74 ? -12.371 -0.585 4.358 1.00 95.25 74 ILE A N 1
ATOM 592 C CA . ILE A 1 74 ? -13.478 -0.748 3.390 1.00 95.25 74 ILE A CA 1
ATOM 593 C C . ILE A 1 74 ? -13.841 -2.208 3.113 1.00 95.25 74 ILE A C 1
ATOM 595 O O . ILE A 1 74 ? -14.814 -2.488 2.417 1.00 95.25 74 ILE A O 1
ATOM 599 N N . VAL A 1 75 ? -13.086 -3.149 3.680 1.00 91.44 75 VAL A N 1
ATOM 600 C CA . VAL A 1 75 ? -13.279 -4.590 3.493 1.00 91.44 75 VAL A CA 1
ATOM 601 C C . VAL A 1 75 ? -13.344 -5.325 4.829 1.00 91.44 75 VAL A C 1
ATOM 603 O O . VAL A 1 75 ? -12.787 -4.877 5.833 1.00 91.44 75 VAL A O 1
ATOM 606 N N . GLY A 1 76 ? -13.989 -6.493 4.813 1.00 89.88 76 GLY A N 1
ATOM 607 C CA . GLY A 1 76 ? -14.062 -7.409 5.950 1.00 89.88 76 GLY A CA 1
ATOM 608 C C . GLY A 1 76 ? -15.001 -6.953 7.069 1.00 89.88 76 GLY A C 1
ATOM 609 O O . GLY A 1 76 ? -15.779 -6.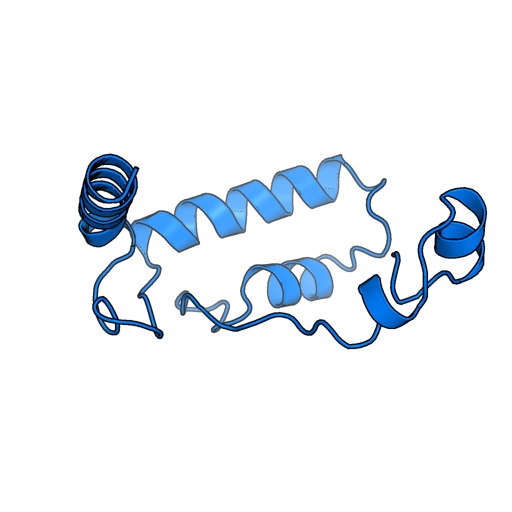014 6.922 1.00 89.88 76 GLY A O 1
ATOM 610 N N . GLU A 1 77 ? -14.904 -7.630 8.213 1.00 90.62 77 GLU A N 1
ATOM 611 C CA . GLU A 1 77 ? -15.754 -7.402 9.398 1.00 90.62 77 GLU A CA 1
ATOM 612 C C . GLU A 1 77 ? -15.598 -5.999 10.012 1.00 90.62 77 GLU A C 1
ATOM 614 O O . GLU A 1 77 ? -16.460 -5.528 10.750 1.00 90.62 77 GLU A O 1
ATOM 619 N N . PHE A 1 78 ? -14.481 -5.334 9.713 1.00 92.69 78 PHE A N 1
ATOM 620 C CA . PHE A 1 78 ? -14.135 -4.017 10.233 1.00 92.69 78 PHE A CA 1
ATOM 621 C C . PHE A 1 78 ? -14.423 -2.886 9.240 1.00 92.69 78 PHE A C 1
ATOM 623 O O . PHE A 1 78 ? -14.019 -1.751 9.490 1.00 92.69 78 PHE A O 1
ATOM 630 N N . SER A 1 79 ? -15.103 -3.176 8.126 1.00 94.94 79 SER A N 1
ATOM 631 C CA . SER A 1 79 ? -15.486 -2.160 7.145 1.00 94.94 79 SER A CA 1
ATOM 632 C C . SER A 1 79 ? -16.254 -1.004 7.804 1.00 94.94 79 SER A C 1
ATOM 634 O O . SER A 1 79 ? -17.107 -1.213 8.666 1.00 94.94 79 SER A O 1
ATOM 636 N N . GLY A 1 80 ? -15.905 0.229 7.437 1.00 93.44 80 GLY A N 1
ATOM 637 C CA . GLY A 1 80 ? -16.447 1.466 8.003 1.00 93.44 80 GLY A CA 1
ATOM 638 C C . GLY A 1 80 ? -15.755 1.964 9.278 1.00 93.44 80 GLY A C 1
ATOM 639 O O . GLY A 1 80 ? -16.016 3.091 9.695 1.00 93.44 80 GLY A O 1
ATOM 640 N N . LYS A 1 81 ? -14.852 1.186 9.891 1.00 95.12 81 LYS A N 1
ATOM 641 C CA . LYS A 1 81 ? -14.129 1.593 11.111 1.00 95.12 81 LYS A CA 1
ATOM 642 C C . LYS A 1 81 ? -12.763 2.209 10.815 1.00 95.12 81 LYS A C 1
ATOM 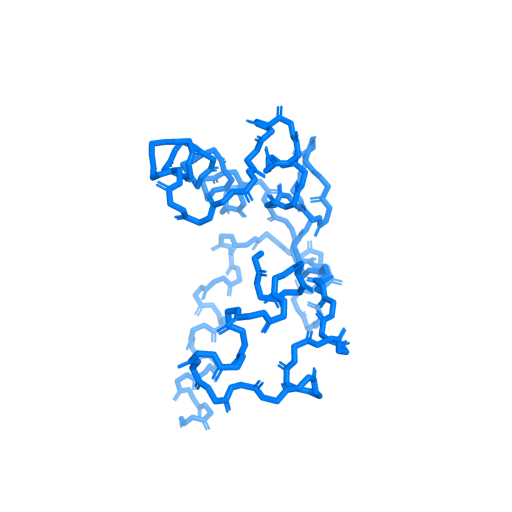644 O O . LYS A 1 81 ? -12.141 1.931 9.785 1.00 95.12 81 LYS A O 1
ATOM 649 N N . LYS A 1 82 ? -12.268 3.033 11.744 1.00 95.75 82 LYS A N 1
ATOM 650 C CA . LYS A 1 82 ? -10.949 3.673 11.633 1.00 95.75 82 LYS A CA 1
ATOM 651 C C . LYS A 1 82 ? -9.816 2.671 11.829 1.00 95.75 82 LYS A C 1
ATOM 653 O O . LYS A 1 82 ? -9.861 1.834 12.729 1.00 95.75 82 LYS A O 1
ATOM 658 N N . VAL A 1 83 ? -8.758 2.806 11.025 1.00 94.1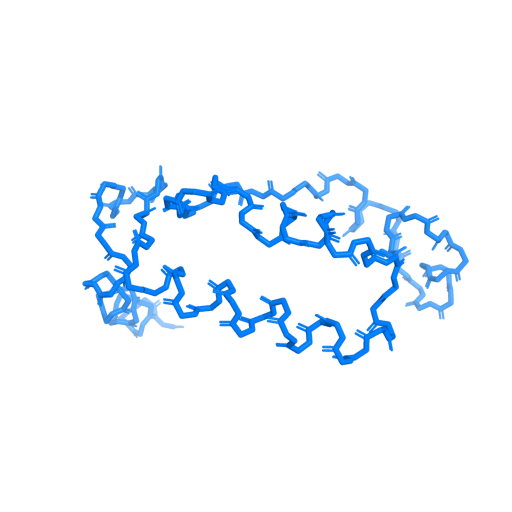2 83 VAL A N 1
ATOM 659 C CA . VAL A 1 83 ? -7.564 1.939 11.077 1.00 94.12 83 VAL A CA 1
ATOM 660 C C . VAL A 1 83 ? -6.940 1.918 12.475 1.00 94.12 83 VAL A C 1
ATOM 662 O O . VAL A 1 83 ? -6.564 0.854 12.967 1.00 94.12 83 VAL A O 1
ATOM 665 N N . GLN A 1 84 ? -6.868 3.074 13.137 1.00 94.81 84 GLN A N 1
ATOM 666 C CA . GLN A 1 84 ? -6.348 3.197 14.499 1.00 94.81 84 GLN A CA 1
ATOM 667 C C . GLN A 1 84 ? -7.090 2.314 15.516 1.00 94.81 84 GLN A C 1
ATOM 669 O O . GLN A 1 84 ? -6.449 1.722 16.382 1.00 94.81 84 GLN A O 1
ATOM 674 N N . GLU A 1 85 ? -8.412 2.191 15.393 1.00 93.81 85 GLU A N 1
ATOM 675 C CA . GLU A 1 85 ? -9.252 1.402 16.302 1.00 93.81 85 GLU A CA 1
ATOM 676 C C . GLU A 1 85 ? -9.156 -0.096 16.005 1.00 93.81 85 GLU A C 1
ATOM 678 O O . GLU A 1 85 ? -9.112 -0.921 16.915 1.00 93.81 85 GLU A O 1
ATOM 683 N N . VAL A 1 86 ? -9.100 -0.462 14.722 1.00 94.94 86 VAL A N 1
ATOM 684 C CA . VAL A 1 86 ? -9.157 -1.870 14.303 1.00 94.94 86 VAL A CA 1
ATOM 685 C C . VAL A 1 86 ? -7.806 -2.568 14.370 1.00 94.94 86 VAL A C 1
ATOM 687 O O . VAL A 1 86 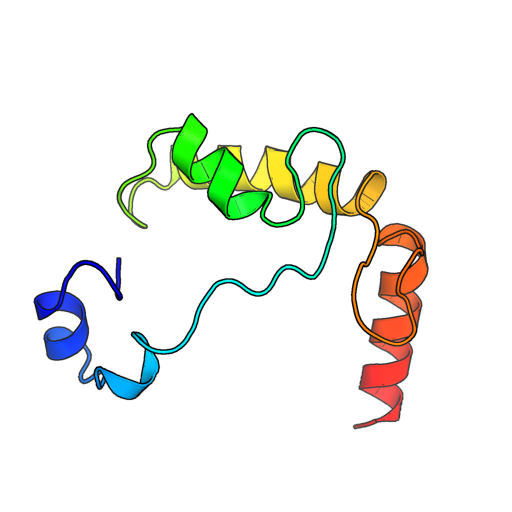? -7.756 -3.784 14.525 1.00 94.94 86 VAL A O 1
ATOM 690 N N . LYS A 1 87 ? -6.693 -1.830 14.280 1.00 93.12 87 LYS A N 1
ATOM 691 C CA . LYS A 1 87 ? -5.338 -2.395 14.311 1.00 93.12 87 LYS A CA 1
ATOM 692 C C . LYS A 1 87 ? -5.072 -3.285 15.538 1.00 93.12 87 LYS A C 1
ATOM 694 O O . LYS A 1 87 ? -4.560 -4.388 15.334 1.00 93.12 87 LYS A O 1
ATOM 699 N N . PRO A 1 88 ? -5.388 -2.877 16.787 1.00 95.19 88 PRO A N 1
ATOM 700 C CA . PRO A 1 88 ? -5.239 -3.766 17.940 1.00 95.19 88 PRO A CA 1
ATOM 701 C C . PRO A 1 88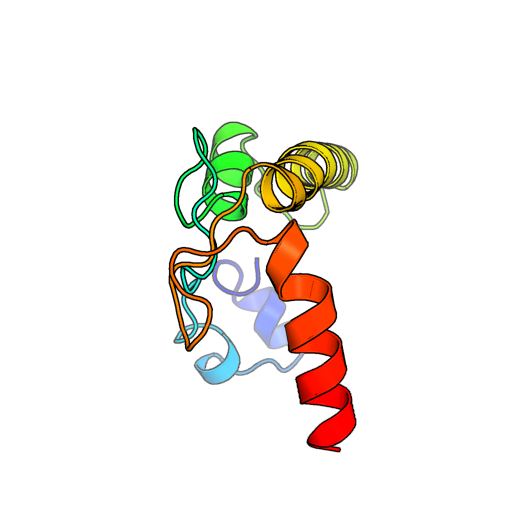 ? -6.183 -4.974 17.881 1.00 95.19 88 PRO A C 1
ATOM 703 O O . PRO A 1 88 ? -5.756 -6.071 18.222 1.00 95.19 88 PRO A O 1
ATOM 706 N N . LEU A 1 89 ? -7.416 -4.809 17.388 1.00 93.62 89 LEU A N 1
ATOM 707 C CA . LEU A 1 89 ? -8.400 -5.896 17.282 1.00 93.62 89 LEU A CA 1
ATOM 708 C C . LEU A 1 89 ? -7.959 -6.978 16.290 1.00 93.62 89 LEU A C 1
ATOM 710 O O . LEU A 1 89 ? -7.973 -8.160 16.616 1.00 93.62 89 LEU A O 1
ATOM 714 N N . ILE A 1 90 ? -7.507 -6.570 15.099 1.00 93.31 90 ILE A N 1
ATOM 715 C CA . ILE A 1 90 ? -6.973 -7.479 14.077 1.00 93.31 90 ILE A CA 1
ATOM 716 C C . ILE A 1 90 ? -5.740 -8.205 14.616 1.00 93.31 90 ILE A C 1
ATOM 718 O O . ILE A 1 90 ? -5.599 -9.405 14.403 1.00 93.31 90 ILE A O 1
ATOM 722 N N . ARG A 1 91 ? -4.859 -7.503 15.344 1.00 94.12 91 ARG A N 1
ATOM 723 C CA . ARG A 1 91 ? -3.690 -8.128 15.973 1.00 94.12 91 ARG A CA 1
ATOM 724 C C . ARG A 1 91 ? -4.104 -9.218 16.961 1.00 94.12 91 ARG A C 1
ATOM 726 O O . ARG A 1 91 ? -3.548 -10.306 16.883 1.00 94.12 91 ARG A O 1
ATOM 733 N N . SER A 1 92 ? -5.046 -8.941 17.864 1.00 94.88 92 SER A N 1
ATOM 734 C CA . SER A 1 92 ? -5.534 -9.947 18.817 1.00 94.88 92 SER A CA 1
ATOM 735 C C . SER A 1 92 ? -6.162 -11.136 18.098 1.00 94.88 92 SER A C 1
ATOM 737 O O . SER A 1 92 ? -5.793 -12.269 18.372 1.00 94.88 92 SER A O 1
ATOM 739 N N . LYS A 1 93 ? -7.006 -10.881 17.092 1.00 93.12 93 LYS A N 1
ATOM 740 C CA . LYS A 1 93 ? -7.655 -11.932 16.302 1.00 93.12 93 LYS A CA 1
ATOM 741 C C . LYS A 1 93 ? -6.657 -12.832 15.569 1.00 93.12 93 LYS A C 1
ATOM 743 O O . LYS A 1 93 ? -6.856 -14.038 15.520 1.00 93.12 93 LYS A O 1
ATOM 748 N N . LEU A 1 94 ? -5.591 -12.260 15.002 1.00 93.50 94 LEU A N 1
ATOM 749 C CA . LEU A 1 94 ? -4.530 -13.042 14.361 1.00 93.50 94 LEU A CA 1
ATOM 750 C C . LEU A 1 94 ? -3.783 -13.910 15.379 1.00 93.50 94 LEU A C 1
ATOM 752 O O . LEU A 1 94 ? -3.550 -15.072 15.096 1.00 93.50 94 LEU A O 1
ATOM 756 N N . LEU A 1 95 ? -3.471 -13.376 16.566 1.00 94.00 95 LEU A N 1
ATOM 757 C CA . LEU A 1 95 ? -2.813 -14.141 17.634 1.00 94.00 95 LEU A CA 1
ATOM 758 C C . LEU A 1 95 ? -3.698 -15.259 18.204 1.00 94.00 95 LEU A C 1
ATOM 760 O O . LEU A 1 95 ? -3.188 -16.306 18.586 1.00 94.00 95 LEU A O 1
ATOM 764 N N . GLU A 1 96 ? -5.010 -15.041 18.277 1.00 95.06 96 GLU A N 1
ATOM 765 C CA . GLU A 1 96 ? -5.983 -16.054 18.703 1.00 95.06 96 GLU A CA 1
ATOM 766 C C . GLU A 1 96 ? -6.187 -17.148 17.644 1.00 95.06 96 GLU A C 1
ATOM 768 O O . GLU A 1 96 ? -6.492 -18.288 17.990 1.00 95.06 96 GLU A O 1
ATOM 773 N N . ALA A 1 97 ? -6.013 -16.812 16.361 1.00 91.31 97 ALA A N 1
ATOM 774 C CA . ALA A 1 97 ? -6.154 -17.744 15.245 1.00 91.31 97 ALA A CA 1
ATOM 775 C C . ALA A 1 97 ? -4.921 -18.644 15.012 1.00 91.31 97 ALA A C 1
ATOM 777 O O . ALA A 1 97 ? -5.053 -19.638 14.294 1.00 91.31 97 ALA A O 1
ATOM 778 N N . GLY A 1 98 ? -3.770 -18.332 15.627 1.00 70.50 98 GLY A N 1
ATOM 779 C CA . GLY A 1 98 ? -2.524 -19.116 15.572 1.00 70.50 98 GLY A CA 1
ATOM 780 C C . GLY A 1 98 ? -1.480 -18.541 14.625 1.00 70.50 98 GLY A C 1
ATOM 781 O O . GLY A 1 98 ? -0.892 -19.344 13.869 1.00 70.50 98 GLY A O 1
#

Radius of gyration: 16.2 Å; chains: 1; bounding box: 33×32×37 Å

InterPro domains:
  IPR004493 Leucyl-tRNA synthetase, class Ia, archaeal/eukaryotic cytosolic [PTHR45794] (1-98)
  IPR009008 Valyl/Leucyl/Isoleucyl-tRNA synthetase, editing domain [G3DSA:3.90.740.10] (1-98)